Protein AF-A0A536ABR5-F1 (afdb_monomer_lite)

pLDDT: mean 84.78, std 20.59, range [33.41, 98.38]

Structure (mmCIF, N/CA/C/O backbone):
data_AF-A0A536ABR5-F1
#
_entry.id   AF-A0A536ABR5-F1
#
loop_
_atom_site.group_PDB
_atom_site.id
_atom_site.type_symbol
_atom_site.label_atom_id
_atom_site.label_alt_id
_atom_site.label_comp_id
_atom_site.label_asym_id
_atom_site.label_entity_id
_atom_site.label_seq_id
_atom_site.pdbx_PDB_ins_code
_atom_site.Cartn_x
_atom_site.Cartn_y
_atom_site.Cartn_z
_atom_site.occupancy
_atom_site.B_iso_or_equiv
_atom_site.auth_seq_id
_atom_site.auth_comp_id
_atom_site.auth_asym_id
_atom_site.auth_atom_id
_atom_site.pdbx_PDB_model_num
ATOM 1 N N . GLU A 1 1 ? 20.261 -8.260 -1.241 1.00 51.88 1 GLU A N 1
ATOM 2 C CA . GLU A 1 1 ? 19.276 -7.216 -1.592 1.00 51.88 1 GLU A CA 1
ATOM 3 C C . GLU A 1 1 ? 19.934 -6.184 -2.491 1.00 51.88 1 GLU A C 1
ATOM 5 O O . GLU A 1 1 ? 21.160 -6.108 -2.480 1.00 51.88 1 GLU A O 1
ATOM 10 N N . PRO A 1 2 ? 19.169 -5.438 -3.296 1.00 57.16 2 PRO A N 1
ATOM 11 C CA . PRO A 1 2 ? 19.727 -4.333 -4.054 1.00 57.16 2 PRO A CA 1
ATOM 12 C C . PRO A 1 2 ? 20.212 -3.202 -3.126 1.00 57.16 2 PRO A C 1
ATOM 14 O O . PRO A 1 2 ? 19.679 -3.081 -2.023 1.00 57.16 2 PRO A O 1
ATOM 17 N N . PRO A 1 3 ? 21.186 -2.370 -3.541 1.00 59.81 3 PRO A N 1
ATOM 18 C CA . PRO A 1 3 ? 21.623 -1.238 -2.729 1.00 59.81 3 PRO A CA 1
ATOM 19 C C . PRO A 1 3 ? 20.454 -0.280 -2.460 1.00 59.81 3 PRO A C 1
ATOM 21 O O . PRO A 1 3 ? 19.674 0.025 -3.364 1.00 59.81 3 PRO A O 1
ATOM 24 N N . GLY A 1 4 ? 20.332 0.161 -1.210 1.00 62.91 4 GLY A N 1
ATOM 25 C CA . GLY A 1 4 ? 19.278 1.044 -0.726 1.00 62.91 4 GLY A CA 1
ATOM 26 C C . GLY A 1 4 ? 19.608 1.576 0.668 1.00 62.91 4 GLY A C 1
ATOM 27 O O . GLY A 1 4 ? 20.513 1.068 1.335 1.00 62.91 4 GLY A O 1
ATOM 28 N N . ILE A 1 5 ? 18.867 2.595 1.108 1.00 60.41 5 ILE A N 1
ATOM 29 C CA . ILE A 1 5 ? 18.881 3.038 2.507 1.00 60.41 5 ILE A CA 1
ATOM 30 C C . ILE A 1 5 ? 18.354 1.850 3.321 1.00 60.41 5 ILE A C 1
ATOM 32 O O . ILE A 1 5 ? 17.261 1.367 3.039 1.00 60.41 5 ILE A O 1
ATOM 36 N N . GLY A 1 6 ? 19.191 1.305 4.209 1.00 65.50 6 GLY A N 1
ATOM 37 C CA . GLY A 1 6 ? 19.030 -0.042 4.765 1.00 65.50 6 GLY A CA 1
ATOM 38 C C . GLY A 1 6 ? 17.718 -0.313 5.514 1.00 65.50 6 GLY A C 1
ATOM 39 O O . GLY A 1 6 ? 16.893 0.567 5.731 1.00 65.50 6 GLY A O 1
ATOM 40 N N . GLY A 1 7 ? 17.559 -1.561 5.959 1.00 70.44 7 GLY A N 1
ATOM 41 C CA . GLY A 1 7 ? 16.393 -2.034 6.708 1.00 70.44 7 GLY A CA 1
ATOM 42 C C . GLY A 1 7 ? 15.626 -3.114 5.948 1.00 70.44 7 GLY A C 1
ATOM 43 O O . GLY A 1 7 ? 15.400 -3.010 4.746 1.00 70.44 7 GLY A O 1
ATOM 44 N N . HIS A 1 8 ? 15.225 -4.164 6.661 1.00 80.12 8 HIS A N 1
ATOM 45 C CA . HIS A 1 8 ? 14.378 -5.219 6.115 1.00 80.12 8 HIS A CA 1
ATOM 46 C C . HIS A 1 8 ? 12.914 -4.819 6.326 1.00 80.12 8 HIS A C 1
ATOM 48 O O . HIS A 1 8 ? 12.463 -4.716 7.462 1.00 80.12 8 HIS A O 1
ATOM 54 N N . ASN A 1 9 ? 12.203 -4.539 5.233 1.00 87.56 9 ASN A N 1
ATOM 55 C CA . ASN A 1 9 ? 10.773 -4.226 5.244 1.00 87.56 9 ASN A CA 1
ATOM 56 C C . ASN A 1 9 ? 10.075 -5.126 4.221 1.00 87.56 9 ASN A C 1
ATOM 58 O O . ASN A 1 9 ? 10.012 -4.808 3.020 1.00 87.56 9 ASN A O 1
ATOM 62 N N . SER A 1 10 ? 9.674 -6.304 4.698 1.00 92.88 10 SER A N 1
ATOM 63 C CA . SER A 1 10 ? 9.067 -7.351 3.889 1.00 92.88 10 SER A CA 1
ATOM 64 C C . SER A 1 10 ? 7.628 -6.998 3.501 1.00 92.88 10 SER A C 1
ATOM 66 O O . SER A 1 10 ? 7.028 -6.047 3.996 1.00 92.88 10 SER A O 1
ATOM 68 N N . LEU A 1 11 ? 7.056 -7.762 2.570 1.00 95.81 11 LEU A N 1
ATOM 69 C CA . LEU A 1 11 ? 5.649 -7.601 2.202 1.00 95.81 11 LEU A CA 1
ATOM 70 C C . LEU A 1 11 ? 4.710 -7.852 3.394 1.00 95.81 11 LEU A C 1
ATOM 72 O O . LEU A 1 11 ? 3.703 -7.162 3.528 1.00 95.81 11 LEU A O 1
ATOM 76 N N . GLU A 1 12 ? 5.047 -8.831 4.234 1.00 95.94 12 GLU A N 1
ATOM 77 C CA . GLU A 1 12 ? 4.261 -9.184 5.414 1.00 95.94 12 GLU A CA 1
ATOM 78 C C . GLU A 1 12 ? 4.341 -8.092 6.484 1.00 95.94 12 GLU A C 1
ATOM 80 O O . GLU A 1 12 ? 3.303 -7.705 7.016 1.00 95.94 12 GLU A O 1
ATOM 85 N N . ASP A 1 13 ? 5.523 -7.503 6.704 1.00 95.69 13 ASP A N 1
ATOM 86 C CA . ASP A 1 13 ? 5.689 -6.367 7.626 1.00 95.69 13 ASP A CA 1
ATOM 87 C C . ASP A 1 13 ? 4.783 -5.189 7.232 1.00 95.69 13 ASP A C 1
ATOM 89 O O . ASP A 1 13 ? 4.114 -4.595 8.078 1.00 95.69 13 ASP A O 1
ATOM 93 N N . VAL A 1 14 ? 4.706 -4.876 5.930 1.00 97.06 14 VAL A N 1
ATOM 94 C CA . VAL A 1 14 ? 3.808 -3.828 5.416 1.00 97.06 14 VAL A CA 1
ATOM 95 C C . VAL A 1 14 ? 2.342 -4.195 5.639 1.00 97.06 14 VAL A C 1
ATOM 97 O O . VAL A 1 14 ? 1.559 -3.325 6.006 1.00 97.06 14 VAL A O 1
ATOM 100 N N . TYR A 1 15 ? 1.953 -5.456 5.434 1.00 97.75 15 TYR A N 1
ATOM 101 C CA . TYR A 1 15 ? 0.567 -5.898 5.617 1.00 97.75 15 TYR A CA 1
ATOM 102 C C . TYR A 1 15 ? 0.126 -5.893 7.088 1.00 97.75 15 TYR A C 1
ATOM 104 O O . TYR A 1 15 ? -1.031 -5.613 7.396 1.00 97.75 15 TYR A O 1
ATOM 112 N N . GLN A 1 16 ? 1.050 -6.181 8.004 1.00 95.88 16 GLN A N 1
ATOM 113 C CA . GLN A 1 16 ? 0.796 -6.193 9.446 1.00 95.88 16 GLN A CA 1
ATOM 114 C C . GLN A 1 16 ? 0.827 -4.791 10.079 1.00 95.88 16 GLN A C 1
ATOM 116 O O . GLN A 1 16 ? 0.542 -4.645 11.270 1.00 95.88 16 GLN A O 1
ATOM 121 N N . TYR A 1 17 ? 1.153 -3.751 9.306 1.00 95.44 17 TYR A N 1
ATOM 122 C CA . TYR A 1 17 ? 1.167 -2.378 9.788 1.00 95.44 17 TYR A CA 1
ATOM 123 C C . TYR A 1 17 ? -0.219 -1.914 10.274 1.00 95.44 17 TYR A C 1
ATOM 125 O O . TYR A 1 17 ? -1.258 -2.127 9.640 1.00 95.44 17 TYR A O 1
ATOM 133 N N . GLU A 1 18 ? -0.217 -1.224 11.415 1.00 94.94 18 GLU A N 1
ATOM 134 C CA . GLU A 1 18 ? -1.400 -0.645 12.043 1.00 94.94 18 GLU A CA 1
ATOM 135 C C . GLU A 1 18 ? -1.303 0.887 12.038 1.00 94.94 18 GLU A C 1
ATOM 137 O O . GLU A 1 18 ? -0.535 1.446 12.827 1.00 94.94 18 GLU A O 1
ATOM 142 N N . PRO A 1 19 ? -2.093 1.575 11.186 1.00 94.19 19 PRO A N 1
ATOM 143 C CA . PRO A 1 19 ? -2.116 3.037 11.101 1.00 94.19 19 PRO A CA 1
ATOM 144 C C . PRO A 1 19 ? -2.462 3.751 12.407 1.00 94.19 19 PRO A C 1
ATOM 146 O O . PRO A 1 19 ? -2.026 4.878 12.624 1.00 94.19 19 PRO A O 1
ATOM 149 N N . ILE A 1 20 ? -3.264 3.111 13.264 1.00 95.00 20 ILE A N 1
ATOM 150 C CA . ILE A 1 20 ? -3.728 3.675 14.534 1.00 95.00 20 ILE A CA 1
ATOM 151 C C . ILE A 1 20 ? -2.844 3.126 15.665 1.00 95.00 20 ILE A C 1
ATOM 153 O O . ILE A 1 20 ? -2.924 1.932 15.979 1.00 95.00 20 ILE A O 1
ATOM 157 N N . PRO A 1 21 ? -2.010 3.963 16.312 1.00 93.06 21 PRO A N 1
ATOM 158 C CA . PRO A 1 21 ? -1.200 3.538 17.444 1.00 93.06 21 PRO A CA 1
ATOM 159 C C . PRO A 1 21 ? -2.067 3.075 18.616 1.00 93.06 21 PRO A C 1
ATOM 161 O O . PRO A 1 21 ? -3.032 3.736 18.987 1.00 93.06 21 PRO A O 1
ATOM 164 N N . ARG A 1 22 ? -1.660 1.988 19.282 1.00 93.75 22 ARG A N 1
ATOM 165 C CA . ARG A 1 22 ? -2.379 1.432 20.449 1.00 93.75 22 ARG A CA 1
ATOM 166 C C . ARG A 1 22 ? -2.484 2.393 21.639 1.00 93.75 22 ARG A C 1
ATOM 168 O O . ARG A 1 22 ? -3.288 2.156 22.529 1.00 93.75 22 ARG A O 1
ATOM 175 N N . ALA A 1 23 ? -1.638 3.422 21.676 1.00 96.00 23 ALA A N 1
ATOM 176 C CA . ALA A 1 23 ? -1.629 4.430 22.729 1.00 96.00 23 ALA A CA 1
ATOM 177 C C . ALA A 1 23 ? -2.742 5.482 22.574 1.00 96.00 23 ALA A C 1
ATOM 179 O O . ALA A 1 23 ? -3.007 6.196 23.534 1.00 96.00 23 ALA A O 1
ATOM 180 N N . LEU A 1 24 ? -3.370 5.592 21.395 1.00 96.62 24 LEU A N 1
ATOM 181 C CA . LEU A 1 24 ? -4.445 6.555 21.169 1.00 96.62 24 LEU A CA 1
ATOM 182 C C . LEU A 1 24 ? -5.776 6.020 21.698 1.00 96.62 24 LEU A C 1
ATOM 184 O O . LEU A 1 24 ? -6.146 4.869 21.460 1.00 96.62 24 LEU A O 1
ATOM 188 N N . SER A 1 25 ? -6.531 6.888 22.364 1.00 96.75 25 SER A N 1
ATOM 189 C CA . SER A 1 25 ? -7.941 6.647 22.662 1.00 96.75 25 SER A CA 1
ATOM 190 C C . SER A 1 25 ? -8.792 6.629 21.387 1.00 96.75 25 SER A C 1
ATOM 192 O O . SER A 1 25 ? -8.374 7.075 20.313 1.00 96.75 25 SER A O 1
ATOM 194 N N . SER A 1 26 ? -10.036 6.159 21.504 1.00 94.81 26 SER A N 1
ATOM 195 C CA . SER A 1 26 ? -10.997 6.170 20.394 1.00 94.81 26 SER A CA 1
ATOM 196 C C . SER A 1 26 ? -11.289 7.577 19.867 1.00 94.81 26 SER A C 1
ATOM 198 O O . SER A 1 26 ? -11.540 7.735 18.677 1.00 94.81 26 SER A O 1
ATOM 200 N N . GLU A 1 27 ? -11.247 8.599 20.729 1.00 97.12 27 GLU A N 1
ATOM 201 C CA . GLU A 1 27 ? -11.455 9.991 20.316 1.00 97.12 27 GLU A CA 1
ATOM 202 C C . GLU A 1 27 ? -10.222 10.559 19.609 1.00 97.12 27 GLU A C 1
ATOM 204 O O . GLU A 1 27 ? -10.349 11.170 18.551 1.00 97.12 27 GLU A O 1
ATOM 209 N N . GLU A 1 28 ? -9.018 10.299 20.124 1.00 97.69 28 GLU A N 1
ATOM 210 C CA . GLU A 1 28 ? -7.773 10.744 19.484 1.00 97.69 28 GLU A CA 1
ATOM 211 C C . GLU A 1 28 ? -7.554 10.075 18.125 1.00 97.69 28 GLU A C 1
ATOM 213 O O . GLU A 1 28 ? -7.111 10.731 17.182 1.00 97.69 28 GLU A O 1
ATOM 218 N N . SER A 1 29 ? -7.931 8.798 18.000 1.00 95.44 29 SER A N 1
ATOM 219 C CA . SER A 1 29 ? -7.800 8.013 16.767 1.00 95.44 29 SER A CA 1
ATOM 220 C C . SER A 1 29 ? -8.554 8.622 15.582 1.00 95.44 29 SER A C 1
ATOM 222 O O . SER A 1 29 ? -8.149 8.422 14.440 1.00 95.44 29 SER A O 1
ATOM 224 N N . LYS A 1 30 ? -9.608 9.415 15.826 1.00 96.38 30 LYS A N 1
ATOM 225 C CA . LYS A 1 30 ? -10.367 10.113 14.772 1.00 96.38 30 LYS A CA 1
ATOM 226 C C . LYS A 1 30 ? -9.543 11.173 14.036 1.00 96.38 30 LYS A C 1
ATOM 228 O O . LYS A 1 30 ? -9.919 11.568 12.938 1.00 96.38 30 LYS A O 1
ATOM 233 N N . HIS A 1 31 ? -8.432 11.631 14.616 1.00 97.00 31 HIS A N 1
ATOM 234 C CA . HIS A 1 31 ? -7.527 12.585 13.972 1.00 97.00 31 HIS A CA 1
ATOM 235 C C . HIS A 1 31 ? -6.514 11.913 13.031 1.00 97.00 31 HIS A C 1
ATOM 237 O O . HIS A 1 31 ? -5.798 12.607 12.310 1.00 97.00 31 HIS A O 1
ATOM 243 N N . VAL A 1 32 ? -6.437 10.577 13.011 1.00 95.88 32 VAL A N 1
ATOM 244 C CA . VAL A 1 32 ? -5.593 9.843 12.062 1.00 95.88 32 VAL A CA 1
ATOM 245 C C . VAL A 1 32 ? -6.283 9.834 10.698 1.00 95.88 32 VAL A C 1
ATOM 247 O O . VAL A 1 32 ? -7.252 9.112 10.486 1.00 95.88 32 VAL A O 1
ATOM 250 N N . LEU A 1 33 ? -5.774 10.636 9.759 1.00 96.12 33 LEU A N 1
ATOM 251 C CA . LEU A 1 33 ? -6.361 10.769 8.417 1.00 96.12 33 LEU A CA 1
ATOM 252 C C . LEU A 1 33 ? -6.099 9.559 7.510 1.00 96.12 33 LEU A C 1
ATOM 254 O O . LEU A 1 33 ? -6.826 9.342 6.544 1.00 96.12 33 LEU A O 1
ATOM 258 N N . GLY A 1 34 ? -5.044 8.795 7.789 1.00 94.94 34 GLY A N 1
ATOM 259 C CA . GLY A 1 34 ? -4.636 7.652 6.982 1.00 94.94 34 GLY A CA 1
ATOM 260 C C . GLY A 1 34 ? -3.139 7.388 7.075 1.00 94.94 34 GLY A C 1
ATOM 261 O O . GLY A 1 34 ? -2.479 7.754 8.049 1.00 94.94 34 GLY A O 1
ATOM 262 N N . SER A 1 35 ? -2.592 6.741 6.048 1.00 96.62 35 SER A N 1
ATOM 263 C CA . SER A 1 35 ? -1.164 6.421 5.955 1.00 96.62 35 SER A CA 1
ATOM 264 C C . SER A 1 35 ? -0.653 6.568 4.528 1.00 96.62 35 SER A C 1
ATOM 266 O O . SER A 1 35 ? -1.423 6.521 3.572 1.00 96.62 35 SER A O 1
ATOM 268 N N . GLN A 1 36 ? 0.662 6.725 4.393 1.00 97.06 36 GLN A N 1
ATOM 269 C CA . GLN A 1 36 ? 1.342 6.914 3.116 1.00 97.06 36 GLN A CA 1
ATOM 270 C C . GLN A 1 36 ? 2.666 6.143 3.108 1.00 97.06 36 GLN A C 1
ATOM 272 O O . GLN A 1 36 ? 3.381 6.120 4.109 1.00 97.06 36 GLN A O 1
ATOM 277 N N . ALA A 1 37 ? 3.008 5.548 1.964 1.00 96.19 37 ALA A N 1
ATOM 278 C CA . ALA A 1 37 ? 4.356 5.059 1.692 1.00 96.19 37 ALA A CA 1
ATOM 279 C C . ALA A 1 37 ? 5.183 6.160 1.028 1.00 96.19 37 ALA A C 1
ATOM 281 O O . ALA A 1 37 ? 4.699 6.835 0.122 1.00 96.19 37 ALA A O 1
ATOM 282 N N . GLN A 1 38 ? 6.442 6.284 1.446 1.00 95.56 38 GLN A N 1
ATOM 283 C CA . GLN A 1 38 ? 7.418 7.157 0.801 1.00 95.56 38 GLN A CA 1
ATOM 284 C C . GLN A 1 38 ? 8.410 6.329 -0.005 1.00 95.56 38 GLN A C 1
ATOM 286 O O . GLN A 1 38 ? 8.883 5.291 0.462 1.00 95.56 38 GLN A O 1
ATOM 291 N N . ILE A 1 39 ? 8.729 6.801 -1.208 1.00 94.00 39 ILE A N 1
ATOM 292 C CA . ILE A 1 39 ? 9.724 6.190 -2.086 1.00 94.00 39 ILE A CA 1
ATOM 293 C C . ILE A 1 39 ? 10.819 7.222 -2.328 1.00 94.00 39 ILE A C 1
ATOM 295 O O . ILE A 1 39 ? 10.617 8.199 -3.045 1.00 94.00 39 ILE A O 1
ATOM 299 N N . TRP A 1 40 ? 11.971 6.988 -1.711 1.00 93.88 40 TRP A N 1
ATOM 300 C CA . TRP A 1 40 ? 13.176 7.792 -1.880 1.00 93.88 40 TRP A CA 1
ATOM 301 C C . TRP A 1 40 ? 14.021 7.186 -3.004 1.00 93.88 40 TRP A C 1
ATOM 303 O O . TRP A 1 40 ? 14.287 5.982 -3.005 1.00 93.88 40 TRP A O 1
ATOM 313 N N . THR A 1 41 ? 14.351 7.982 -4.020 1.00 94.38 41 THR A N 1
ATOM 314 C CA . THR A 1 41 ? 14.824 7.478 -5.320 1.00 94.38 41 THR A CA 1
ATOM 315 C C . THR A 1 41 ? 16.338 7.539 -5.508 1.00 94.38 41 THR A C 1
ATOM 317 O O . THR A 1 41 ? 16.815 7.305 -6.614 1.00 94.38 41 THR A O 1
ATOM 320 N N . GLU A 1 42 ? 17.122 7.807 -4.463 1.00 93.75 42 GLU A N 1
ATOM 321 C CA . GLU A 1 42 ? 18.584 7.967 -4.534 1.00 93.75 42 GLU A CA 1
ATOM 322 C C . GLU A 1 42 ? 19.283 6.755 -5.173 1.00 93.75 42 GLU A C 1
ATOM 324 O O . GLU A 1 42 ? 20.290 6.907 -5.8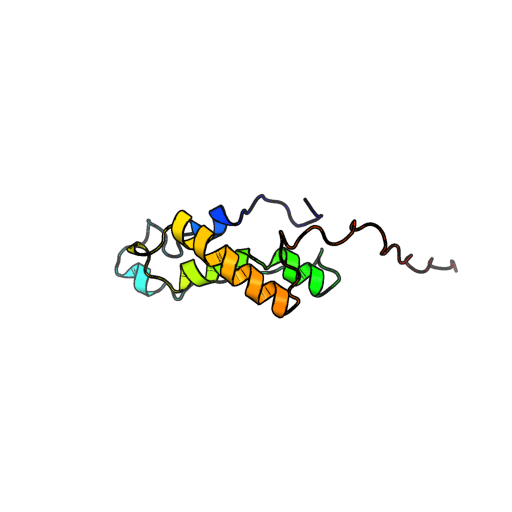60 1.00 93.75 42 GLU A O 1
ATOM 329 N N . TYR A 1 43 ? 18.725 5.553 -4.984 1.00 89.94 43 TYR A N 1
ATOM 330 C CA . TYR A 1 43 ? 19.246 4.283 -5.512 1.00 89.94 43 TYR A CA 1
ATOM 331 C C . TYR A 1 43 ? 18.334 3.651 -6.583 1.00 89.94 43 TYR A C 1
ATOM 333 O O . TYR A 1 43 ? 18.372 2.436 -6.817 1.00 89.94 43 TYR A O 1
ATOM 341 N N . MET A 1 44 ? 17.471 4.458 -7.209 1.00 91.88 44 MET A N 1
ATOM 342 C CA . MET A 1 44 ? 16.486 4.024 -8.205 1.00 91.88 44 MET A CA 1
ATOM 343 C C . MET A 1 44 ? 16.659 4.838 -9.497 1.00 91.88 44 MET A C 1
ATOM 345 O O . MET A 1 44 ? 15.925 5.800 -9.709 1.00 91.88 44 MET A O 1
ATOM 349 N N . PRO A 1 45 ? 17.642 4.486 -10.351 1.00 92.50 45 PRO A N 1
ATOM 350 C CA . PRO A 1 45 ? 18.030 5.314 -11.497 1.00 92.50 45 PRO A CA 1
ATOM 351 C C . PRO A 1 45 ? 16.970 5.384 -12.603 1.00 92.50 45 PRO A C 1
ATOM 353 O O . PRO A 1 45 ? 17.036 6.267 -13.454 1.00 92.50 45 PRO A O 1
ATOM 356 N N . ASP A 1 46 ? 16.004 4.466 -12.608 1.00 94.50 46 ASP A N 1
ATOM 357 C CA . ASP A 1 46 ? 14.986 4.365 -13.645 1.00 94.50 46 ASP A CA 1
ATOM 358 C C . ASP A 1 46 ? 13.596 4.002 -13.072 1.00 94.50 46 ASP A C 1
ATOM 360 O O . ASP A 1 46 ? 13.487 3.468 -11.959 1.00 94.50 46 ASP A O 1
ATOM 364 N N . PRO A 1 47 ? 12.507 4.259 -13.823 1.00 95.69 47 PRO A N 1
ATOM 365 C CA . PRO A 1 47 ? 11.150 3.950 -13.373 1.00 95.69 47 PRO A CA 1
ATOM 366 C C . PRO A 1 47 ? 10.884 2.459 -13.117 1.00 95.69 47 PRO A C 1
ATOM 368 O O . PRO A 1 47 ? 10.146 2.130 -12.189 1.00 95.69 47 PRO A O 1
ATOM 371 N N . LYS A 1 48 ? 11.502 1.538 -13.871 1.00 94.44 48 LYS A N 1
ATOM 372 C CA . LYS A 1 48 ? 11.331 0.089 -13.648 1.00 94.44 48 LYS A CA 1
ATOM 373 C C . LYS A 1 48 ? 11.943 -0.336 -12.320 1.00 94.44 48 LYS A C 1
ATOM 375 O O . LYS A 1 48 ? 11.455 -1.266 -11.674 1.00 94.44 48 LYS A O 1
ATOM 380 N N . ARG A 1 49 ? 12.988 0.352 -11.868 1.00 93.69 49 ARG A N 1
ATOM 381 C CA . ARG A 1 49 ? 13.542 0.166 -10.533 1.00 93.69 49 ARG A CA 1
ATOM 382 C C . ARG A 1 49 ? 12.610 0.696 -9.447 1.00 93.69 49 ARG A C 1
ATOM 384 O O . ARG A 1 49 ? 12.467 0.034 -8.420 1.00 93.69 49 ARG A O 1
ATOM 391 N N . VAL A 1 50 ? 11.944 1.827 -9.675 1.00 95.31 50 VAL A N 1
ATOM 392 C CA . VAL A 1 50 ? 10.902 2.334 -8.765 1.00 95.31 50 VAL A CA 1
ATOM 393 C C . VAL A 1 50 ? 9.754 1.328 -8.646 1.00 95.31 50 VAL A C 1
ATOM 395 O O . VAL A 1 50 ? 9.359 0.993 -7.531 1.00 95.31 50 VAL A O 1
ATOM 398 N N . GLU A 1 51 ? 9.277 0.768 -9.760 1.00 96.69 51 GLU A N 1
ATOM 399 C CA . GLU A 1 51 ? 8.246 -0.280 -9.770 1.00 96.69 51 GLU A CA 1
ATOM 400 C C . GLU A 1 51 ? 8.656 -1.508 -8.945 1.00 96.69 51 GLU A C 1
ATOM 402 O O . GLU A 1 51 ? 7.867 -1.985 -8.127 1.00 96.69 51 GLU A O 1
ATOM 407 N N . TYR A 1 52 ? 9.904 -1.967 -9.090 1.00 94.62 52 TYR A N 1
ATOM 408 C CA . TYR A 1 52 ? 10.433 -3.130 -8.363 1.00 94.62 52 TYR A CA 1
ATOM 409 C C . TYR A 1 52 ? 10.466 -2.908 -6.858 1.00 94.62 52 TYR A C 1
ATOM 411 O O . TYR A 1 52 ? 10.247 -3.827 -6.067 1.00 94.62 52 TYR A O 1
ATOM 419 N N . MET A 1 53 ? 10.744 -1.673 -6.456 1.00 93.12 53 MET A N 1
ATOM 420 C CA . MET A 1 53 ? 10.770 -1.289 -5.055 1.00 93.12 53 MET A CA 1
ATOM 421 C C . MET A 1 53 ? 9.351 -1.039 -4.523 1.00 93.12 53 MET A C 1
ATOM 423 O O . MET A 1 53 ? 9.075 -1.343 -3.364 1.00 93.12 53 MET A O 1
ATOM 427 N N . ALA A 1 54 ? 8.428 -0.550 -5.345 1.00 95.44 54 ALA A N 1
ATOM 428 C CA . ALA A 1 54 ? 7.054 -0.267 -4.946 1.00 95.44 54 ALA A CA 1
ATOM 429 C C . ALA A 1 54 ? 6.190 -1.535 -4.824 1.00 95.44 54 ALA A C 1
ATOM 431 O O . ALA A 1 54 ? 5.469 -1.715 -3.840 1.00 95.44 54 ALA A O 1
ATOM 432 N N . TRP A 1 55 ? 6.267 -2.440 -5.799 1.00 97.00 55 TRP A N 1
ATOM 433 C CA . TRP A 1 55 ? 5.358 -3.578 -5.926 1.00 97.00 55 TRP A CA 1
ATOM 434 C C . TRP A 1 55 ? 6.026 -4.900 -5.522 1.00 97.00 55 TRP A C 1
ATOM 436 O O . TRP A 1 55 ? 7.174 -5.150 -5.895 1.00 97.00 55 TRP A O 1
ATOM 446 N N . PRO A 1 56 ? 5.329 -5.784 -4.781 1.00 97.19 56 PRO A N 1
ATOM 447 C CA . PRO A 1 56 ? 3.903 -5.729 -4.416 1.00 97.19 56 PRO A CA 1
ATOM 448 C C . PRO A 1 56 ? 3.563 -4.983 -3.111 1.00 97.19 56 PRO A C 1
ATOM 450 O O . PRO A 1 56 ? 2.413 -5.015 -2.681 1.00 97.19 56 PRO A O 1
ATOM 453 N N . ARG A 1 57 ? 4.518 -4.308 -2.459 1.00 97.38 57 ARG A N 1
ATOM 454 C CA . ARG A 1 57 ? 4.294 -3.667 -1.146 1.00 97.38 57 ARG A CA 1
ATOM 455 C C . ARG A 1 57 ? 3.179 -2.620 -1.154 1.00 97.38 57 ARG A C 1
ATOM 457 O O . ARG A 1 57 ? 2.417 -2.553 -0.194 1.00 97.38 57 ARG A O 1
ATOM 464 N N . LEU A 1 58 ? 3.025 -1.861 -2.240 1.00 97.88 58 LEU A N 1
ATOM 465 C CA . LEU A 1 58 ? 1.907 -0.923 -2.373 1.00 97.88 58 LEU A CA 1
ATOM 466 C C . LEU A 1 58 ? 0.540 -1.618 -2.349 1.00 97.88 58 LEU A C 1
ATOM 468 O O . LEU A 1 58 ? -0.377 -1.066 -1.755 1.00 97.88 58 LEU A O 1
ATOM 472 N N . ALA A 1 59 ? 0.404 -2.838 -2.883 1.00 98.19 59 ALA A N 1
ATOM 473 C CA . ALA A 1 59 ? -0.850 -3.590 -2.789 1.00 98.19 59 ALA A CA 1
ATOM 474 C C . ALA A 1 59 ? -1.199 -3.933 -1.330 1.00 98.19 59 ALA A C 1
ATOM 476 O O . ALA A 1 59 ? -2.354 -3.805 -0.927 1.00 98.19 59 ALA A O 1
ATOM 477 N N . ALA A 1 60 ? -0.198 -4.324 -0.531 1.00 98.19 60 ALA A N 1
ATOM 478 C CA . ALA A 1 60 ? -0.387 -4.577 0.897 1.00 98.19 60 ALA A CA 1
ATOM 479 C C . ALA A 1 60 ? -0.792 -3.300 1.642 1.00 98.19 60 ALA A C 1
ATOM 481 O O . ALA A 1 60 ? -1.781 -3.311 2.370 1.00 98.19 60 ALA A O 1
ATOM 482 N N . LEU A 1 61 ? -0.088 -2.184 1.412 1.00 98.31 61 LEU A N 1
ATOM 483 C CA . LEU A 1 61 ? -0.437 -0.912 2.046 1.00 98.31 61 LEU A CA 1
ATOM 484 C C . LEU A 1 61 ? -1.845 -0.448 1.649 1.00 98.31 61 LEU A C 1
ATOM 486 O O . LEU A 1 61 ? -2.591 0.010 2.509 1.00 98.31 61 LEU A O 1
ATOM 490 N N . SER A 1 62 ? -2.226 -0.584 0.376 1.00 98.06 62 SER A N 1
ATOM 491 C CA . SER A 1 62 ? -3.574 -0.249 -0.093 1.00 98.06 62 SER A CA 1
ATOM 492 C C . SER A 1 62 ? -4.647 -1.038 0.652 1.00 98.06 62 SER A C 1
ATOM 494 O O . SER A 1 62 ? -5.655 -0.461 1.049 1.00 98.06 62 SER A O 1
ATOM 496 N N . GLU A 1 63 ? -4.431 -2.332 0.898 1.00 98.06 63 GLU A N 1
ATOM 497 C CA . GLU A 1 63 ? -5.361 -3.120 1.704 1.00 98.06 63 GLU A CA 1
ATOM 498 C C . GLU A 1 63 ? -5.381 -2.667 3.165 1.00 98.06 63 GLU A C 1
ATOM 500 O O . GLU A 1 63 ? -6.457 -2.572 3.758 1.00 98.06 63 GLU A O 1
ATOM 505 N N . VAL A 1 64 ? -4.214 -2.325 3.720 1.00 97.81 64 VAL A N 1
ATOM 506 C CA . VAL A 1 64 ? -4.073 -1.843 5.096 1.00 97.81 64 VAL A CA 1
ATOM 507 C C . VAL A 1 64 ? -4.861 -0.564 5.350 1.00 97.81 64 VAL A C 1
ATOM 509 O O . VAL A 1 64 ? -5.482 -0.454 6.404 1.00 97.81 64 VAL A O 1
ATOM 512 N N . VAL A 1 65 ? -4.837 0.382 4.409 1.00 97.00 65 VAL A N 1
ATOM 513 C CA . VAL A 1 65 ? -5.484 1.695 4.572 1.00 97.00 65 VAL A CA 1
ATOM 514 C C . VAL A 1 65 ? -6.944 1.724 4.118 1.00 97.00 65 VAL A C 1
ATOM 516 O O . VAL A 1 65 ? -7.641 2.687 4.421 1.00 97.00 65 VAL A O 1
ATOM 519 N N . TRP A 1 66 ? -7.411 0.704 3.390 1.00 97.25 66 TRP A N 1
ATOM 520 C CA . TRP A 1 66 ? -8.767 0.670 2.830 1.00 97.25 66 TRP A CA 1
ATOM 521 C C . TRP A 1 66 ? -9.695 -0.331 3.522 1.00 97.25 66 TRP A C 1
ATOM 523 O O . TRP A 1 66 ? -10.879 -0.051 3.707 1.00 97.25 66 TRP A O 1
ATOM 533 N N . SER A 1 67 ? -9.191 -1.516 3.873 1.00 96.62 67 SER A N 1
ATOM 534 C CA . SER A 1 67 ? -10.036 -2.599 4.382 1.00 96.62 67 SER A CA 1
ATOM 535 C C . SER A 1 67 ? -10.250 -2.496 5.893 1.00 96.62 67 SER A C 1
ATOM 537 O O . SER A 1 67 ? -9.316 -2.142 6.618 1.00 96.62 67 SER A O 1
ATOM 539 N N . PRO A 1 68 ? -11.442 -2.869 6.401 1.00 94.75 68 PRO A N 1
ATOM 540 C CA . PRO A 1 68 ? -11.667 -3.014 7.834 1.00 94.75 68 PRO A CA 1
ATOM 541 C C . PRO A 1 68 ? -10.640 -3.958 8.459 1.00 94.75 68 PRO A C 1
ATOM 543 O O . PRO A 1 68 ? -10.342 -5.021 7.912 1.00 94.75 68 PRO A O 1
ATOM 546 N N . LYS A 1 69 ? -10.094 -3.570 9.613 1.00 92.88 69 LYS A N 1
ATOM 547 C CA . LYS A 1 69 ? -9.011 -4.302 10.282 1.00 92.88 69 LYS A CA 1
ATOM 548 C C . LYS A 1 69 ? -9.361 -5.762 10.574 1.00 92.88 69 LYS A C 1
ATOM 550 O O . LYS A 1 69 ? -8.507 -6.628 10.417 1.00 92.88 69 LYS A O 1
ATOM 555 N N . ASP A 1 70 ? -10.590 -6.009 11.005 1.00 95.06 70 ASP A N 1
ATOM 556 C CA . ASP A 1 70 ? -11.148 -7.319 11.343 1.00 95.06 70 ASP A CA 1
ATOM 557 C C . ASP A 1 70 ? -11.367 -8.225 10.123 1.00 95.06 70 ASP A C 1
ATOM 559 O O . ASP A 1 70 ? -11.428 -9.443 10.268 1.00 95.06 70 ASP A O 1
ATOM 563 N N . ALA A 1 71 ? -11.431 -7.647 8.922 1.00 94.75 71 ALA A N 1
ATOM 564 C CA . ALA A 1 71 ? -11.560 -8.381 7.668 1.00 94.75 71 ALA A CA 1
ATOM 565 C C . ALA A 1 71 ? -10.208 -8.729 7.014 1.00 94.75 71 ALA A C 1
ATOM 567 O O . ALA A 1 71 ? -10.182 -9.446 6.012 1.00 94.75 71 ALA A O 1
ATOM 568 N N . ARG A 1 72 ? -9.081 -8.227 7.541 1.00 96.31 72 ARG A N 1
ATOM 569 C CA . ARG A 1 72 ? -7.744 -8.484 6.982 1.00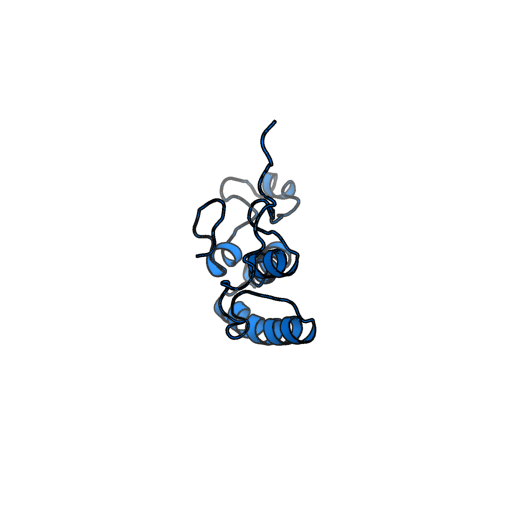 96.31 72 ARG A CA 1
ATOM 570 C C . ARG A 1 72 ? -7.219 -9.850 7.425 1.00 96.31 72 ARG A C 1
ATOM 572 O O . ARG A 1 72 ? -7.229 -10.182 8.606 1.00 96.31 72 ARG A O 1
ATOM 579 N N . SER A 1 73 ? -6.714 -10.625 6.470 1.00 97.50 73 SER A N 1
ATOM 580 C CA . SER A 1 73 ? -6.079 -11.924 6.693 1.00 97.50 73 SER A CA 1
ATOM 581 C C . SER A 1 73 ? -4.925 -12.098 5.718 1.00 97.50 73 SER A C 1
ATOM 583 O O . SER A 1 73 ? -5.111 -11.998 4.505 1.00 97.50 73 SER A O 1
ATOM 585 N N . TRP A 1 74 ? -3.738 -12.383 6.253 1.00 97.38 74 TRP A N 1
ATOM 586 C CA . TRP A 1 74 ? -2.530 -12.555 5.450 1.00 97.38 74 TRP A CA 1
ATOM 587 C C . TRP A 1 74 ? -2.676 -13.672 4.413 1.00 97.38 74 TRP A C 1
ATOM 589 O O . TRP A 1 74 ? -2.355 -13.467 3.245 1.00 97.38 74 TRP A O 1
ATOM 599 N N . ASP A 1 75 ? -3.222 -14.823 4.807 1.00 97.56 75 ASP A N 1
ATOM 600 C CA . ASP A 1 75 ? -3.385 -15.967 3.905 1.00 97.56 75 ASP A CA 1
ATOM 601 C C . ASP A 1 75 ? -4.353 -15.648 2.756 1.00 97.56 75 ASP A C 1
ATOM 603 O O . ASP A 1 75 ? -4.116 -16.005 1.597 1.00 97.56 75 ASP A O 1
ATOM 607 N N . ASP A 1 76 ? -5.436 -14.929 3.063 1.00 97.81 76 ASP A N 1
ATOM 608 C CA . ASP A 1 76 ? -6.398 -14.479 2.062 1.00 97.81 76 ASP A CA 1
ATOM 609 C C . ASP A 1 76 ? -5.793 -13.430 1.116 1.00 97.81 76 ASP A C 1
ATOM 611 O O . ASP A 1 76 ? -5.938 -13.532 -0.108 1.00 97.81 76 ASP A O 1
ATOM 615 N N . PHE A 1 77 ? -5.060 -12.464 1.672 1.00 98.38 77 PHE A N 1
ATOM 616 C CA . PHE A 1 77 ? -4.320 -11.464 0.913 1.00 98.38 77 PHE A CA 1
ATOM 617 C C . PHE A 1 77 ? -3.299 -12.113 -0.016 1.00 98.38 77 PHE A C 1
ATOM 619 O O . PHE A 1 77 ? -3.330 -11.855 -1.216 1.00 98.38 77 PHE A O 1
ATOM 626 N N . ALA A 1 78 ? -2.446 -13.007 0.487 1.00 96.94 78 ALA A N 1
ATOM 627 C CA . ALA A 1 78 ? -1.435 -13.701 -0.303 1.00 96.94 78 ALA A CA 1
ATOM 628 C C . ALA A 1 78 ? -2.071 -14.503 -1.450 1.00 96.94 78 ALA A C 1
ATOM 630 O O . ALA A 1 78 ? -1.572 -14.500 -2.579 1.00 96.94 78 ALA A O 1
ATOM 631 N N . ARG A 1 79 ? -3.225 -15.136 -1.200 1.00 97.75 79 ARG A N 1
ATOM 632 C CA . ARG A 1 79 ? -4.002 -15.841 -2.225 1.00 97.75 79 ARG A CA 1
ATOM 633 C C . ARG A 1 79 ? -4.516 -14.896 -3.314 1.00 97.75 79 ARG A C 1
ATOM 635 O O . ARG A 1 79 ? -4.360 -15.218 -4.493 1.00 97.75 79 ARG A O 1
ATOM 642 N N . ARG A 1 80 ? -5.117 -13.757 -2.945 1.00 97.88 80 ARG A N 1
ATOM 643 C CA . ARG A 1 80 ? -5.626 -12.739 -3.891 1.00 97.88 80 ARG A CA 1
ATOM 644 C C . ARG A 1 80 ? -4.509 -11.991 -4.613 1.00 97.88 80 ARG A C 1
ATOM 646 O O . ARG A 1 80 ? -4.678 -11.614 -5.774 1.00 97.88 80 ARG A O 1
ATOM 653 N N . LEU A 1 81 ? -3.367 -11.814 -3.955 1.00 97.62 81 LEU A N 1
ATOM 654 C CA . LEU A 1 81 ? -2.206 -11.133 -4.503 1.00 97.62 81 LEU A CA 1
ATOM 655 C C . LEU A 1 81 ? -1.700 -11.843 -5.754 1.00 97.62 81 LEU A C 1
ATOM 657 O O . LEU A 1 81 ? -1.375 -11.159 -6.712 1.00 97.62 81 LEU A O 1
ATOM 661 N N . ARG A 1 82 ? -1.715 -13.182 -5.809 1.00 96.31 82 ARG A N 1
ATOM 662 C CA . ARG A 1 82 ? -1.306 -13.933 -7.013 1.00 96.31 82 ARG A CA 1
ATOM 663 C C . ARG A 1 82 ? -2.049 -13.470 -8.269 1.00 96.31 82 ARG A C 1
ATOM 665 O O . ARG A 1 82 ? -1.415 -13.111 -9.251 1.00 96.31 82 ARG A O 1
ATOM 672 N N . THR A 1 83 ? -3.376 -13.364 -8.202 1.00 97.50 83 THR A N 1
ATOM 673 C CA . THR A 1 83 ? -4.191 -12.843 -9.313 1.00 97.50 83 THR A CA 1
ATOM 674 C C . THR A 1 83 ? -3.928 -11.359 -9.580 1.00 97.50 83 THR A C 1
ATOM 676 O O . THR A 1 83 ? -4.044 -10.890 -10.708 1.00 97.50 83 THR A O 1
ATOM 679 N N . HIS A 1 84 ? -3.577 -10.576 -8.559 1.00 97.75 84 HIS A N 1
ATOM 680 C CA . HIS A 1 84 ? -3.180 -9.184 -8.766 1.00 97.75 84 HIS A CA 1
ATOM 681 C C . HIS A 1 84 ? -1.822 -9.066 -9.478 1.00 97.75 84 HIS A C 1
ATOM 683 O O . HIS A 1 84 ? -1.676 -8.206 -10.341 1.00 97.75 84 HIS A O 1
ATOM 689 N N . LEU A 1 85 ? -0.863 -9.951 -9.187 1.00 97.06 85 LEU A N 1
ATOM 690 C CA . LEU A 1 85 ? 0.433 -9.995 -9.869 1.00 97.06 85 LEU A CA 1
ATOM 691 C C . LEU A 1 85 ? 0.282 -10.317 -11.362 1.00 97.06 85 LEU A C 1
ATOM 693 O O . LEU A 1 85 ? 0.944 -9.681 -12.173 1.00 97.06 85 LEU A O 1
ATOM 697 N N . GLU A 1 86 ? -0.644 -11.205 -11.736 1.00 96.69 86 GLU A N 1
ATOM 698 C CA . GLU A 1 86 ? -0.985 -11.465 -13.148 1.00 96.69 86 GLU A CA 1
ATOM 699 C C . GLU A 1 86 ? -1.461 -10.185 -13.860 1.00 96.69 86 GLU A C 1
ATOM 701 O O . GLU A 1 86 ? -1.086 -9.910 -14.998 1.00 96.69 86 GLU A O 1
ATOM 706 N N . ARG A 1 87 ? -2.252 -9.344 -13.179 1.00 97.31 87 ARG A N 1
ATOM 707 C CA . ARG A 1 87 ? -2.696 -8.050 -13.731 1.00 97.31 87 ARG A CA 1
ATOM 708 C C . ARG A 1 87 ? -1.530 -7.081 -13.890 1.00 97.31 87 ARG A C 1
ATOM 710 O O . ARG A 1 87 ? -1.437 -6.412 -14.913 1.00 97.31 87 ARG A O 1
ATOM 717 N N . LEU A 1 88 ? -0.653 -7.002 -12.888 1.00 97.12 88 LEU A N 1
ATOM 718 C CA . LEU A 1 88 ? 0.549 -6.169 -12.948 1.00 97.12 88 LEU A CA 1
ATOM 719 C C . LEU A 1 88 ? 1.479 -6.607 -14.084 1.00 97.12 88 LEU A C 1
ATOM 721 O O . LEU A 1 88 ? 2.069 -5.759 -14.744 1.00 97.12 88 LEU A O 1
ATOM 725 N N . GLU A 1 89 ? 1.570 -7.909 -14.351 1.00 95.88 89 GLU A N 1
ATOM 726 C CA . GLU A 1 89 ? 2.344 -8.452 -15.464 1.00 95.88 89 GLU A CA 1
ATOM 727 C C . GLU A 1 89 ? 1.769 -8.045 -16.827 1.00 95.88 89 GLU A C 1
ATOM 729 O O . GLU A 1 89 ? 2.524 -7.589 -17.683 1.00 95.88 89 GLU A O 1
ATOM 734 N N . VAL A 1 90 ? 0.445 -8.118 -17.011 1.00 97.19 90 VAL A N 1
ATOM 735 C CA . VAL A 1 90 ? -0.232 -7.630 -18.232 1.00 97.19 90 VAL A CA 1
ATOM 736 C C . VAL A 1 90 ? -0.010 -6.127 -18.446 1.00 97.19 90 VAL A C 1
ATOM 738 O O . VAL A 1 90 ? 0.087 -5.673 -19.584 1.00 97.19 90 VAL A O 1
ATOM 741 N N . LEU A 1 91 ? 0.101 -5.357 -17.362 1.00 96.94 91 LEU A N 1
ATOM 742 C CA . LEU A 1 91 ? 0.396 -3.919 -17.386 1.00 96.94 91 LEU A CA 1
ATOM 743 C C . LEU A 1 91 ? 1.895 -3.602 -17.514 1.00 96.94 91 LEU A C 1
ATOM 745 O O . LEU A 1 91 ? 2.279 -2.437 -17.450 1.00 96.94 91 LEU A O 1
ATOM 749 N N . ASP A 1 92 ? 2.737 -4.622 -17.674 1.00 95.88 92 ASP A N 1
ATOM 750 C CA . ASP A 1 92 ? 4.193 -4.522 -17.728 1.00 95.88 92 ASP A CA 1
ATOM 751 C C . ASP A 1 92 ? 4.845 -3.850 -16.499 1.00 95.88 92 ASP A C 1
ATOM 753 O O . ASP A 1 92 ? 5.925 -3.266 -16.575 1.00 95.88 92 ASP A O 1
ATOM 757 N N . VAL A 1 93 ? 4.255 -3.975 -15.314 1.00 96.88 93 VAL A N 1
ATOM 758 C CA . VAL A 1 93 ? 4.868 -3.465 -14.080 1.00 96.88 93 VAL A CA 1
ATOM 759 C C . VAL A 1 93 ? 6.008 -4.394 -13.649 1.00 96.88 93 VAL A C 1
ATOM 761 O O . VAL A 1 93 ? 5.839 -5.611 -13.533 1.00 96.88 93 VAL A O 1
ATOM 764 N N . ASN A 1 94 ? 7.199 -3.853 -13.404 1.00 96.00 94 ASN A N 1
ATOM 765 C CA . ASN A 1 94 ? 8.357 -4.615 -12.940 1.00 96.00 94 ASN A CA 1
ATOM 766 C C . ASN A 1 94 ? 8.308 -4.834 -11.421 1.00 96.00 94 ASN A C 1
ATOM 768 O O . ASN A 1 94 ? 9.040 -4.189 -10.689 1.00 96.00 94 ASN A O 1
ATOM 772 N N . PHE A 1 95 ? 7.438 -5.710 -10.918 1.00 94.75 95 PHE A N 1
ATOM 773 C CA . PHE A 1 95 ? 7.319 -5.987 -9.478 1.00 94.75 95 PHE A CA 1
ATOM 774 C C . PHE A 1 95 ? 8.320 -7.044 -8.976 1.00 94.75 95 PHE A C 1
ATOM 776 O O . PHE A 1 95 ? 8.758 -7.931 -9.716 1.00 94.75 95 PHE A O 1
ATOM 783 N N . ARG A 1 96 ? 8.642 -7.020 -7.675 1.00 90.69 96 ARG A N 1
ATOM 784 C CA . ARG A 1 96 ? 9.481 -8.054 -7.045 1.00 90.69 96 ARG A CA 1
ATOM 785 C C . ARG A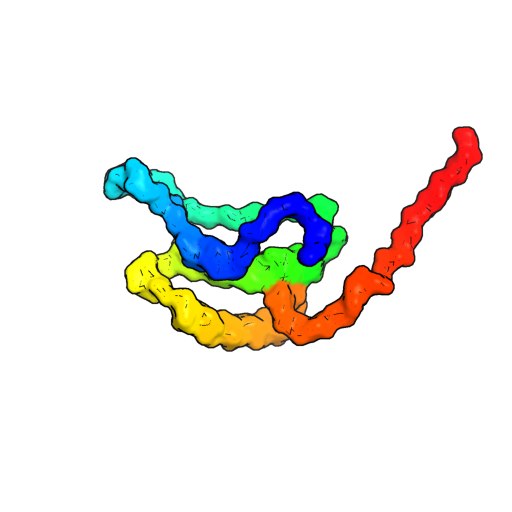 1 96 ? 8.797 -9.425 -7.111 1.00 90.69 96 ARG A C 1
ATOM 787 O O . ARG A 1 96 ? 7.716 -9.603 -6.560 1.00 90.69 96 ARG A O 1
ATOM 794 N N . GLY A 1 97 ? 9.460 -10.40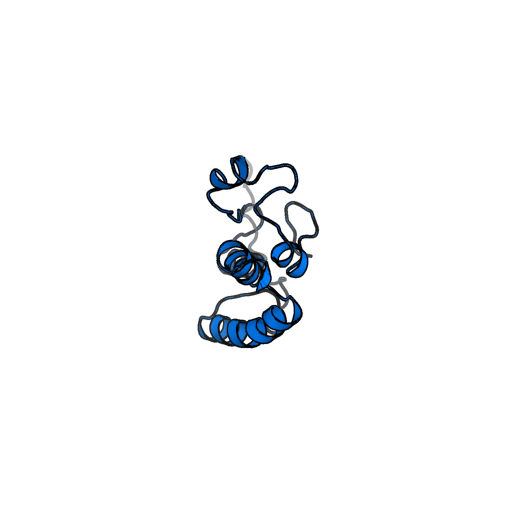6 -7.725 1.00 85.06 97 GLY A N 1
ATOM 795 C CA . GLY A 1 97 ? 8.934 -11.767 -7.899 1.00 85.06 97 GLY A CA 1
ATOM 796 C C . GLY A 1 97 ? 8.340 -12.046 -9.283 1.00 85.06 97 GLY A C 1
ATOM 797 O O . GLY A 1 97 ? 7.990 -13.194 -9.549 1.00 85.06 97 GLY A O 1
ATOM 798 N N . ARG A 1 98 ? 8.280 -11.048 -10.180 1.00 78.75 98 ARG A N 1
ATOM 799 C CA . ARG A 1 98 ? 8.075 -11.281 -11.619 1.00 78.75 98 ARG A CA 1
ATOM 800 C C . ARG A 1 98 ? 9.228 -12.161 -12.107 1.00 78.75 98 ARG A C 1
ATOM 802 O O . ARG A 1 98 ? 10.382 -11.831 -11.829 1.00 78.75 98 ARG A O 1
ATOM 809 N N . GLY A 1 99 ? 8.911 -13.312 -12.709 1.00 61.06 99 GLY A N 1
ATOM 810 C CA . GLY A 1 99 ? 9.863 -14.396 -12.984 1.00 61.06 99 GLY A CA 1
ATOM 811 C C . GLY A 1 99 ? 11.191 -13.869 -13.524 1.00 61.06 99 GLY A C 1
ATOM 812 O O . GLY A 1 99 ? 11.207 -13.323 -14.618 1.00 61.06 99 GLY A O 1
ATOM 813 N N . ASN A 1 100 ? 12.250 -13.978 -12.706 1.00 52.31 100 ASN A N 1
ATOM 814 C CA . ASN A 1 100 ? 13.633 -13.545 -12.951 1.00 52.31 100 ASN A CA 1
ATOM 815 C C . ASN A 1 100 ? 13.845 -12.763 -14.260 1.00 52.31 100 ASN A C 1
ATOM 817 O O . ASN A 1 100 ? 14.282 -13.318 -15.269 1.00 52.31 100 ASN A O 1
ATOM 821 N N . THR A 1 101 ? 13.600 -11.454 -14.235 1.00 44.88 101 THR A N 1
ATOM 822 C CA . THR A 1 101 ? 14.200 -10.567 -15.233 1.00 44.88 101 THR A CA 1
ATOM 823 C C . THR A 1 101 ? 15.720 -10.642 -15.075 1.00 44.88 101 THR A C 1
ATOM 825 O O . THR A 1 101 ? 16.208 -10.605 -13.946 1.00 44.88 101 THR A O 1
ATOM 828 N N . ALA A 1 102 ? 16.419 -10.807 -16.201 1.00 38.25 102 ALA A N 1
ATOM 829 C CA . ALA A 1 102 ? 17.866 -10.948 -16.405 1.00 38.25 102 ALA A CA 1
ATOM 830 C C . ALA A 1 102 ? 18.789 -10.300 -15.340 1.00 38.25 102 ALA A C 1
ATOM 832 O O . ALA A 1 102 ? 18.426 -9.286 -14.740 1.00 38.25 102 ALA A O 1
ATOM 833 N N . PRO A 1 103 ? 20.005 -10.848 -15.110 1.00 39.03 103 PRO A N 1
ATOM 834 C CA . PRO A 1 103 ? 20.928 -10.313 -14.113 1.00 39.03 103 PRO A CA 1
ATOM 835 C C . PRO A 1 103 ? 21.144 -8.809 -14.318 1.00 39.03 103 PRO A C 1
ATOM 837 O O . PRO A 1 103 ? 21.360 -8.347 -15.434 1.00 39.03 103 PRO A O 1
ATOM 840 N N . LEU A 1 104 ? 21.103 -8.060 -13.212 1.00 50.44 104 LEU A N 1
ATOM 841 C CA . LEU A 1 104 ? 21.296 -6.604 -13.094 1.00 50.44 104 LEU A CA 1
ATOM 842 C C . LEU A 1 104 ? 22.708 -6.117 -13.517 1.00 50.44 104 LEU A C 1
ATOM 844 O O . LEU A 1 104 ? 23.187 -5.105 -13.018 1.00 50.44 104 LEU A O 1
ATOM 848 N N . SER A 1 105 ? 23.406 -6.835 -14.397 1.00 46.09 105 SER A N 1
ATOM 849 C CA . SER A 1 105 ? 24.818 -6.641 -14.733 1.00 46.09 105 SER A CA 1
ATOM 850 C C . SER A 1 105 ? 25.060 -6.312 -16.210 1.00 46.09 105 SER A C 1
ATOM 852 O O . SER A 1 105 ? 26.035 -6.800 -16.772 1.00 46.09 105 SER A O 1
ATOM 854 N N . ASP A 1 106 ? 24.206 -5.501 -16.841 1.00 42.38 106 ASP A N 1
ATOM 855 C CA . ASP A 1 106 ? 24.516 -4.939 -18.169 1.00 42.38 106 ASP A CA 1
ATOM 856 C C . ASP A 1 106 ? 24.001 -3.505 -18.378 1.00 42.38 106 ASP A C 1
ATOM 858 O O . ASP A 1 106 ? 23.426 -3.151 -19.400 1.00 42.38 106 ASP A O 1
ATOM 862 N N . GLN A 1 107 ? 24.187 -2.650 -17.372 1.00 43.88 107 GLN A N 1
ATOM 863 C CA . GLN A 1 107 ? 24.131 -1.195 -17.556 1.00 43.88 107 GLN A CA 1
ATOM 864 C C . GLN A 1 107 ? 25.392 -0.573 -16.952 1.00 43.88 107 GLN A C 1
ATOM 866 O O . GLN A 1 107 ? 25.358 0.269 -16.057 1.00 43.88 107 GLN A O 1
ATOM 871 N N . GLY A 1 108 ? 26.539 -1.057 -17.433 1.00 40.16 108 GLY A N 1
ATOM 872 C CA . GLY A 1 108 ? 27.819 -0.373 -17.318 1.00 40.16 108 GLY A CA 1
ATOM 873 C C . GLY A 1 108 ? 27.901 0.730 -18.368 1.00 40.16 108 GLY A C 1
ATOM 874 O O . GLY A 1 108 ? 28.537 0.558 -19.400 1.00 40.16 108 GLY A O 1
ATOM 875 N N . GLY A 1 109 ? 27.250 1.863 -18.110 1.00 33.41 109 GLY A N 1
ATOM 876 C CA . GLY A 1 109 ? 27.496 3.110 -18.829 1.00 33.41 109 GLY A CA 1
ATOM 877 C C . GLY A 1 109 ? 28.530 3.923 -18.064 1.00 33.41 109 GLY A C 1
ATOM 878 O O . GLY A 1 109 ? 28.203 4.544 -17.056 1.00 33.41 109 GLY A O 1
ATOM 879 N N . ALA A 1 110 ? 29.784 3.869 -18.507 1.00 36.84 110 ALA A N 1
ATOM 880 C CA . ALA A 1 110 ? 30.886 4.643 -17.954 1.00 36.84 110 ALA A CA 1
ATOM 881 C C . ALA A 1 110 ? 30.526 6.135 -17.831 1.00 36.84 110 ALA A C 1
ATOM 883 O O . ALA A 1 110 ? 30.060 6.754 -18.788 1.00 36.84 110 ALA A O 1
ATOM 884 N N . ALA A 1 111 ? 30.790 6.723 -16.662 1.00 39.41 111 ALA A N 1
ATOM 885 C CA . ALA A 1 111 ? 30.875 8.171 -16.532 1.00 39.41 111 ALA A CA 1
ATOM 886 C C . ALA A 1 111 ? 31.958 8.687 -17.503 1.00 39.41 111 ALA A C 1
ATOM 888 O O . ALA A 1 111 ? 33.032 8.077 -17.567 1.00 39.41 111 ALA A O 1
ATOM 889 N N . PRO A 1 112 ? 31.727 9.774 -18.263 1.00 37.41 112 PRO A N 1
ATOM 890 C CA . PRO A 1 112 ? 32.787 10.352 -19.070 1.00 37.41 112 PRO A CA 1
ATOM 891 C C . PRO A 1 112 ? 33.907 10.813 -18.134 1.00 37.41 112 PRO A C 1
ATOM 893 O O . PRO A 1 112 ? 33.680 11.567 -17.186 1.00 37.41 112 PRO A O 1
ATOM 896 N N . ALA A 1 113 ? 35.111 10.302 -18.388 1.00 41.19 113 ALA A N 1
ATOM 897 C CA . ALA A 1 113 ? 36.327 10.733 -17.725 1.00 41.19 113 ALA A CA 1
ATOM 898 C C . ALA A 1 113 ? 36.453 12.256 -17.857 1.00 41.19 113 ALA A C 1
ATOM 900 O O . ALA A 1 113 ? 36.429 12.793 -18.964 1.00 41.19 113 ALA A O 1
ATOM 901 N N . GLN A 1 114 ? 36.576 12.944 -16.724 1.00 41.00 114 GLN A N 1
ATOM 902 C CA . GLN A 1 114 ? 36.998 14.337 -16.706 1.00 41.00 114 GLN A CA 1
ATOM 903 C C . GLN A 1 114 ? 38.408 14.395 -17.307 1.00 41.00 114 GLN A C 1
ATOM 905 O O . GLN A 1 114 ? 39.328 13.750 -16.802 1.00 41.00 114 G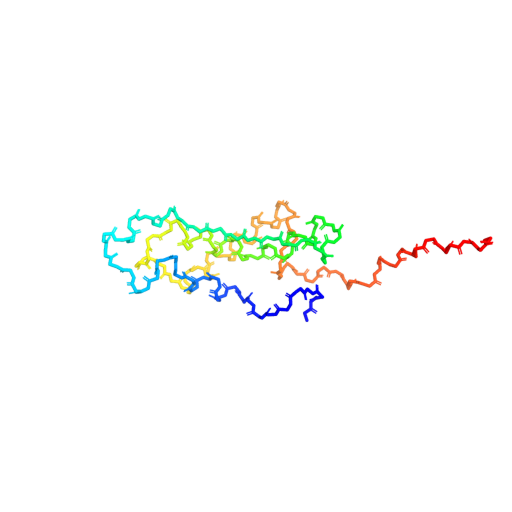LN A O 1
ATOM 910 N N . SER A 1 115 ? 38.561 15.116 -18.417 1.00 36.56 115 SER A N 1
ATOM 911 C CA . SER A 1 115 ? 39.874 15.490 -18.939 1.00 36.56 115 SER A CA 1
ATOM 912 C C . SER A 1 115 ? 40.505 16.531 -18.007 1.00 36.56 115 SER A C 1
ATOM 914 O O . SER A 1 115 ? 39.786 17.421 -17.551 1.00 36.56 115 SER A O 1
ATOM 916 N N . PRO A 1 116 ? 41.811 16.434 -17.708 1.00 49.16 116 PRO A N 1
ATOM 917 C CA . PRO A 1 116 ? 42.486 17.420 -16.882 1.00 49.16 116 PRO A CA 1
ATOM 918 C C . PRO A 1 116 ? 42.856 18.65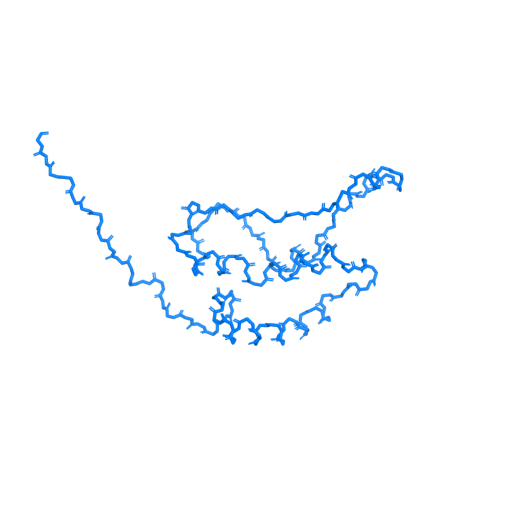0 -17.721 1.00 49.16 116 PRO A C 1
ATOM 920 O O . PRO A 1 116 ? 43.473 18.510 -18.777 1.00 49.16 116 PRO A O 1
ATOM 923 N N . GLU A 1 117 ? 42.528 19.831 -17.207 1.00 39.44 117 GLU A N 1
ATOM 924 C CA . GLU A 1 117 ? 43.352 21.042 -17.320 1.00 39.44 117 GLU A CA 1
ATOM 925 C C . GLU A 1 117 ? 43.628 21.567 -15.910 1.00 39.44 117 GLU A C 1
ATOM 927 O O . GLU A 1 117 ? 42.694 21.523 -15.072 1.00 39.44 117 GLU A O 1
#

Foldseek 3Di:
DQDDDDDDCDLVNLLPDAQADPPDDPVRSVPRPFDDDDDDCPRPPDVLSVLQVCPPSVVSRCCNGPPDPVPDDPVVSVVVVVVVVVVCVVVVRNYHPPPDDDPPPPPPPDDPDDDDD

Radius of gyration: 18.82 Å; chains: 1; bounding box: 55×37×42 Å

Sequence (117 aa):
EPPGIGGHNSLEDVYQYEPIPRALSSEESKHVLGSQAQIWTEYMPDPKRVEYMAWPRLAALSEVVWSPKDARSWDDFARRLRTHLERLEVLDVNFRGRGNTAPLSDQGGAAPAQSPE

Secondary structure (DSSP, 8-state):
--S-S-----HHHHHT--SS-TTS-TTGGGG----------TT--SHHHHHHHHTTHHHHHHHHHHS-GGG--HHHHHHHHHHHHHHHHHTT---TTSTT---S-----PPPPPPP-